Protein AF-A0A376WFD9-F1 (afdb_monomer_lite)

InterPro domains:
  IPR001360 Glycoside hydrolase family 1 [PF00232] (6-77)
  IPR001360 Glycoside hydrolase family 1 [PTHR10353] (12-77)
  IPR017853 Glycoside hydrolase superfamily [SSF51445] (10-77)

pLDDT: mean 86.76, std 11.14, range [41.41, 96.0]

Sequence (81 aa):
MGKMEPRILGKENIKDVAIDFYHRYPEDIALFAEMGFTCLRISIAWARIFPQGDEAEPNEAGLAFYERLFDEMAQAGSSRW

Structure (mmCIF, N/CA/C/O backbone):
data_AF-A0A376WFD9-F1
#
_entry.id   AF-A0A376WFD9-F1
#
loop_
_atom_site.group_PDB
_atom_site.id
_atom_site.type_symbol
_atom_site.label_atom_id
_atom_site.label_alt_id
_atom_site.label_comp_id
_atom_site.label_asym_id
_atom_site.label_entity_id
_atom_site.label_seq_id
_atom_site.pdbx_PDB_ins_code
_atom_site.Cartn_x
_atom_site.Cartn_y
_atom_site.Cartn_z
_atom_site.occupancy
_atom_site.B_iso_or_equiv
_atom_site.auth_seq_id
_atom_site.auth_comp_id
_atom_site.auth_asym_id
_atom_site.auth_ato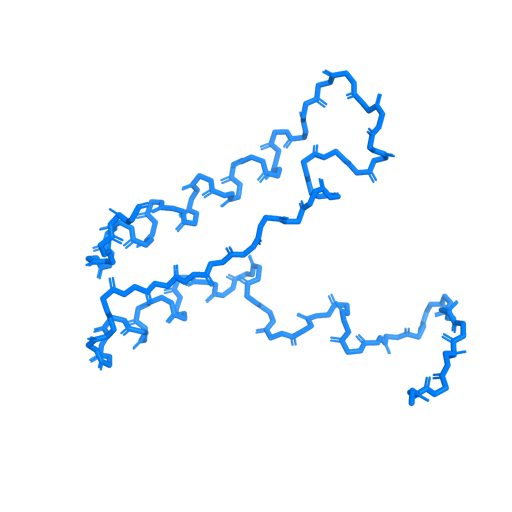m_id
_atom_site.pdbx_PDB_model_num
ATOM 1 N N . MET A 1 1 ? 25.898 -1.791 10.661 1.00 43.03 1 MET A N 1
ATOM 2 C CA . MET A 1 1 ? 25.299 -2.107 9.348 1.00 43.03 1 MET A CA 1
ATOM 3 C C . MET A 1 1 ? 25.300 -3.625 9.208 1.00 43.03 1 MET A C 1
ATOM 5 O O . MET A 1 1 ? 26.373 -4.203 9.325 1.00 43.03 1 MET A O 1
ATOM 9 N N . GLY A 1 2 ? 24.139 -4.282 9.106 1.00 70.44 2 GLY A N 1
ATOM 10 C CA . GLY A 1 2 ? 24.072 -5.748 8.980 1.00 70.44 2 GLY A CA 1
ATOM 11 C C . GLY A 1 2 ? 24.774 -6.237 7.707 1.00 70.44 2 GLY A C 1
ATOM 12 O O . GLY A 1 2 ? 24.822 -5.504 6.721 1.00 70.44 2 GLY A O 1
ATOM 13 N N . LYS A 1 3 ? 25.352 -7.444 7.734 1.00 73.19 3 LYS A N 1
ATOM 14 C CA . LYS A 1 3 ? 26.012 -8.047 6.565 1.00 73.19 3 LYS A CA 1
ATOM 15 C C . LYS A 1 3 ? 24.998 -8.180 5.420 1.00 73.19 3 LYS A C 1
ATOM 17 O O . LYS A 1 3 ? 23.910 -8.707 5.634 1.00 73.19 3 LYS A O 1
ATOM 22 N N . MET A 1 4 ? 25.337 -7.668 4.235 1.00 68.69 4 MET A N 1
ATOM 23 C CA . MET A 1 4 ? 24.506 -7.832 3.041 1.00 68.69 4 MET A CA 1
ATOM 24 C C . MET A 1 4 ? 24.787 -9.201 2.428 1.00 68.69 4 MET A C 1
ATOM 26 O O . MET A 1 4 ? 25.820 -9.395 1.794 1.00 68.69 4 MET A O 1
ATOM 30 N N . GLU A 1 5 ? 23.874 -10.141 2.642 1.00 76.00 5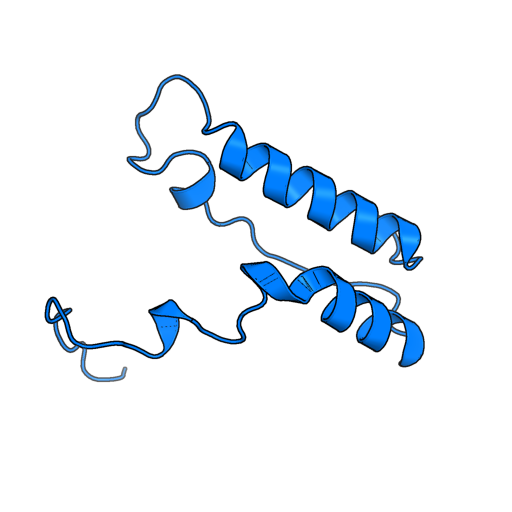 GLU A N 1
ATOM 31 C CA . GLU A 1 5 ? 23.894 -11.432 1.958 1.00 76.00 5 GLU A CA 1
ATOM 32 C C . GLU A 1 5 ? 23.251 -11.285 0.565 1.00 76.00 5 GLU A C 1
ATOM 34 O O . GLU A 1 5 ? 22.199 -10.644 0.444 1.00 76.00 5 GLU A O 1
ATOM 39 N N . PRO A 1 6 ? 23.856 -11.844 -0.498 1.00 77.19 6 PRO A N 1
ATOM 40 C CA . PRO A 1 6 ? 23.282 -11.809 -1.838 1.00 77.19 6 PRO A CA 1
ATOM 41 C C . PRO A 1 6 ? 21.965 -12.596 -1.895 1.00 77.19 6 PRO A C 1
ATOM 43 O O . PRO A 1 6 ? 21.785 -13.601 -1.204 1.00 77.19 6 PRO A O 1
ATOM 46 N N . ARG A 1 7 ? 21.031 -12.151 -2.745 1.00 74.62 7 ARG A N 1
ATOM 47 C CA . ARG A 1 7 ? 19.755 -12.850 -2.949 1.00 74.62 7 ARG A CA 1
ATOM 48 C C . ARG A 1 7 ? 20.023 -14.191 -3.637 1.00 74.62 7 ARG A C 1
ATOM 50 O O . ARG A 1 7 ? 20.485 -14.218 -4.774 1.00 74.62 7 ARG A O 1
ATOM 57 N N . ILE A 1 8 ? 19.726 -15.293 -2.950 1.00 81.50 8 ILE A N 1
ATOM 58 C CA . ILE A 1 8 ? 19.812 -16.649 -3.508 1.00 81.50 8 ILE A CA 1
ATOM 59 C C . ILE A 1 8 ? 18.449 -16.996 -4.114 1.00 81.50 8 ILE A C 1
ATOM 61 O O . ILE A 1 8 ? 17.437 -16.980 -3.412 1.00 81.50 8 ILE A O 1
ATOM 65 N N . LEU A 1 9 ? 18.416 -17.298 -5.413 1.00 73.44 9 LEU A N 1
ATOM 66 C CA . LEU A 1 9 ? 17.198 -17.716 -6.110 1.00 73.44 9 LEU A CA 1
ATOM 67 C C . LEU A 1 9 ? 16.652 -19.008 -5.472 1.00 73.44 9 LEU A C 1
ATOM 69 O O . LEU A 1 9 ? 17.398 -19.967 -5.296 1.00 73.44 9 LEU A O 1
ATOM 73 N N . GLY A 1 10 ? 15.370 -19.023 -5.096 1.00 76.88 10 GLY A N 1
ATOM 74 C CA . GLY A 1 10 ? 14.729 -20.164 -4.424 1.00 76.88 10 GLY A CA 1
ATOM 75 C C . GLY A 1 10 ? 14.866 -20.192 -2.897 1.00 76.88 10 GLY A C 1
ATOM 76 O O . GLY A 1 10 ? 14.300 -21.073 -2.258 1.00 76.88 10 GLY A O 1
ATOM 77 N N . LYS A 1 11 ? 15.573 -19.228 -2.293 1.00 78.81 11 LYS A N 1
ATOM 78 C CA . LYS A 1 11 ? 15.587 -19.033 -0.840 1.00 78.81 11 LYS A CA 1
ATOM 79 C C . LYS A 1 11 ? 14.634 -17.900 -0.476 1.00 78.81 11 LYS A C 1
ATOM 81 O O . LYS A 1 11 ? 14.927 -16.743 -0.777 1.00 78.81 11 LYS A O 1
ATOM 86 N N . GLU A 1 12 ? 13.526 -18.236 0.175 1.00 77.62 12 GLU A N 1
ATOM 87 C CA . GLU A 1 12 ? 12.593 -17.247 0.716 1.00 77.62 12 GLU A CA 1
ATOM 88 C C . GLU A 1 12 ? 13.296 -16.362 1.751 1.00 77.62 12 GLU A C 1
ATOM 90 O O . GLU A 1 12 ? 14.056 -16.824 2.607 1.00 77.62 12 GLU A O 1
ATOM 95 N N . ASN A 1 13 ? 13.056 -15.063 1.650 1.00 79.38 13 ASN A N 1
ATOM 96 C CA . ASN A 1 13 ? 13.539 -14.052 2.570 1.00 79.38 13 ASN A CA 1
ATOM 97 C C . ASN A 1 13 ? 12.353 -13.373 3.244 1.00 79.38 13 ASN A C 1
ATOM 99 O O . ASN A 1 13 ? 11.259 -13.281 2.696 1.00 79.38 13 ASN A O 1
ATOM 103 N N . ILE A 1 14 ? 12.610 -12.772 4.404 1.00 81.06 14 ILE A N 1
ATOM 104 C CA . ILE A 1 14 ? 11.597 -12.042 5.181 1.00 81.06 14 ILE A CA 1
ATOM 105 C C . ILE A 1 14 ? 10.844 -10.971 4.371 1.00 81.06 14 ILE A C 1
ATOM 107 O O . ILE A 1 14 ? 9.699 -10.655 4.670 1.00 81.06 14 ILE A O 1
ATOM 111 N N . LYS A 1 15 ? 11.477 -10.409 3.334 1.00 81.12 15 LYS A N 1
ATOM 112 C CA . LYS A 1 15 ? 10.901 -9.353 2.492 1.00 81.12 15 LYS A CA 1
ATOM 113 C C . LYS A 1 15 ? 9.955 -9.871 1.411 1.00 81.12 15 LYS A C 1
ATOM 115 O O . LYS A 1 15 ? 9.237 -9.057 0.845 1.00 81.12 15 LYS A O 1
ATOM 120 N N . ASP A 1 16 ? 9.990 -11.167 1.102 1.00 84.44 16 ASP A N 1
ATOM 121 C CA . ASP A 1 16 ? 9.174 -11.730 0.023 1.00 84.44 16 ASP A CA 1
ATOM 122 C C . ASP A 1 16 ? 7.683 -11.742 0.418 1.00 84.44 16 ASP A C 1
ATOM 124 O O . ASP A 1 16 ? 6.838 -11.420 -0.410 1.00 84.44 16 ASP A O 1
ATOM 128 N N . VAL A 1 17 ? 7.373 -11.998 1.698 1.00 86.88 17 VAL A N 1
ATOM 129 C CA . VAL A 1 17 ? 6.000 -11.947 2.250 1.00 86.88 17 VAL A CA 1
ATOM 130 C C . VAL A 1 17 ? 5.792 -10.764 3.209 1.00 86.88 17 VAL A C 1
ATOM 132 O O . VAL A 1 17 ? 4.721 -10.158 3.230 1.00 86.88 17 VAL A O 1
ATOM 135 N N . ALA A 1 18 ? 6.814 -10.375 3.982 1.00 89.94 18 ALA A N 1
ATOM 136 C CA . ALA A 1 18 ? 6.705 -9.374 5.048 1.00 89.94 18 ALA A CA 1
ATOM 137 C C . ALA A 1 18 ? 5.563 -9.702 6.039 1.00 89.94 18 ALA A C 1
ATOM 139 O O . ALA A 1 18 ? 5.546 -10.796 6.595 1.00 89.94 18 ALA A O 1
ATOM 140 N N . ILE A 1 19 ? 4.635 -8.769 6.280 1.00 91.38 19 ILE A N 1
ATOM 141 C CA . ILE A 1 19 ? 3.430 -8.985 7.108 1.00 91.38 19 ILE A CA 1
ATOM 142 C C . ILE A 1 19 ? 2.200 -9.396 6.280 1.00 91.38 19 ILE A C 1
ATOM 144 O O . ILE A 1 19 ? 1.096 -9.422 6.803 1.00 91.38 19 ILE A O 1
ATOM 148 N N . ASP A 1 20 ? 2.380 -9.675 4.986 1.00 92.62 20 ASP A N 1
ATOM 149 C CA . ASP A 1 20 ? 1.304 -9.997 4.041 1.00 92.62 20 ASP A CA 1
ATOM 150 C C . ASP A 1 20 ? 0.230 -8.899 3.859 1.00 92.62 20 ASP A C 1
ATOM 152 O O . ASP A 1 20 ? -0.900 -9.144 3.435 1.00 92.62 20 ASP A O 1
ATOM 156 N N . PHE A 1 21 ? 0.608 -7.639 4.097 1.00 93.31 21 PHE A N 1
ATOM 157 C CA . PHE A 1 21 ? -0.279 -6.478 3.929 1.00 93.31 21 PHE A CA 1
ATOM 158 C C . PHE A 1 21 ? -0.852 -6.362 2.508 1.00 93.31 21 PHE A C 1
ATOM 160 O O . PHE A 1 21 ? -1.911 -5.790 2.297 1.00 93.31 21 PHE A O 1
ATOM 167 N N . TYR A 1 22 ? -0.163 -6.907 1.502 1.00 92.75 22 TYR A N 1
ATOM 168 C CA . TYR A 1 22 ? -0.638 -6.842 0.121 1.00 92.75 22 TYR A CA 1
ATOM 169 C C . TYR A 1 22 ? -1.964 -7.588 -0.093 1.00 92.75 22 TYR A C 1
ATOM 171 O O . TYR A 1 22 ? -2.749 -7.186 -0.947 1.00 92.75 22 TYR A O 1
ATOM 179 N N . HIS A 1 23 ? -2.231 -8.637 0.685 1.00 93.69 23 HIS A N 1
ATOM 180 C CA . HIS A 1 23 ? -3.470 -9.408 0.578 1.00 93.69 23 HIS A CA 1
ATOM 181 C C . HIS A 1 23 ? -4.439 -9.125 1.728 1.00 93.69 23 HIS A C 1
ATOM 183 O O . HIS A 1 23 ? -5.643 -9.249 1.533 1.00 93.69 23 HIS A O 1
ATOM 189 N N . ARG A 1 24 ? -3.919 -8.730 2.897 1.00 94.75 24 ARG A N 1
ATOM 190 C CA . ARG A 1 24 ? -4.673 -8.633 4.158 1.00 94.75 24 ARG A CA 1
ATOM 191 C C . ARG A 1 24 ? -4.914 -7.206 4.657 1.00 94.75 24 ARG A C 1
ATOM 193 O O . ARG A 1 24 ? -5.297 -6.998 5.807 1.00 94.75 24 ARG A O 1
ATOM 200 N N . TYR A 1 25 ? -4.665 -6.206 3.809 1.00 94.31 25 TYR A N 1
ATOM 201 C CA . TYR A 1 25 ? -4.882 -4.811 4.189 1.00 94.31 25 TYR A CA 1
ATOM 202 C C . TYR A 1 25 ? -6.316 -4.499 4.659 1.00 94.31 25 TYR A C 1
ATOM 204 O O . TYR A 1 25 ? -6.420 -3.653 5.546 1.00 94.31 25 TYR A O 1
ATOM 212 N N . PRO A 1 26 ? -7.406 -5.121 4.152 1.00 94.06 26 PRO A N 1
ATOM 213 C CA . PRO A 1 26 ? -8.746 -4.804 4.643 1.00 94.06 26 PRO A CA 1
ATOM 214 C C . PRO A 1 26 ? -8.933 -5.185 6.112 1.00 94.06 26 PRO A C 1
ATOM 216 O O . PRO A 1 26 ? -9.423 -4.383 6.905 1.00 94.06 26 PRO A O 1
ATOM 219 N N . GLU A 1 27 ? -8.475 -6.375 6.509 1.00 94.88 27 GLU A N 1
ATOM 220 C CA . GLU A 1 27 ? -8.556 -6.819 7.900 1.00 94.88 27 GLU A CA 1
ATOM 221 C C . GLU A 1 27 ? -7.673 -5.967 8.815 1.00 94.88 27 GLU A C 1
ATOM 223 O O . GLU A 1 27 ? -8.098 -5.587 9.907 1.00 94.88 27 GLU A O 1
ATOM 228 N N . ASP A 1 28 ? -6.464 -5.629 8.363 1.00 93.81 28 ASP A N 1
ATOM 229 C CA . ASP A 1 28 ? -5.549 -4.785 9.132 1.00 93.81 28 ASP A CA 1
ATOM 230 C C . ASP A 1 28 ? -6.134 -3.375 9.339 1.00 93.81 28 ASP A C 1
ATOM 232 O O . ASP A 1 28 ? -6.084 -2.839 10.447 1.00 93.81 28 ASP A O 1
ATOM 236 N N . ILE A 1 29 ? -6.743 -2.782 8.304 1.00 93.19 29 ILE A N 1
ATOM 237 C CA . ILE A 1 29 ? -7.409 -1.472 8.381 1.00 93.19 29 ILE A CA 1
ATOM 238 C C . ILE A 1 29 ? -8.610 -1.512 9.329 1.00 93.19 29 ILE A C 1
ATOM 240 O O . ILE A 1 29 ? -8.762 -0.601 10.145 1.00 93.19 29 ILE A O 1
ATOM 244 N N . ALA A 1 30 ? -9.432 -2.562 9.267 1.00 92.62 30 ALA A N 1
ATOM 245 C CA . ALA A 1 30 ? -10.568 -2.723 10.169 1.00 92.62 30 ALA A CA 1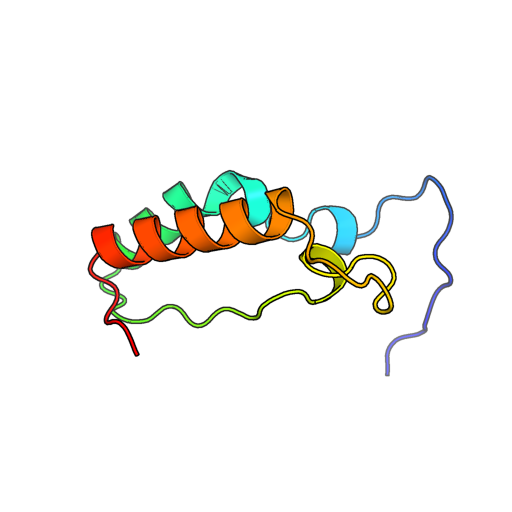
ATOM 246 C C . ALA A 1 30 ? -10.119 -2.793 11.638 1.00 9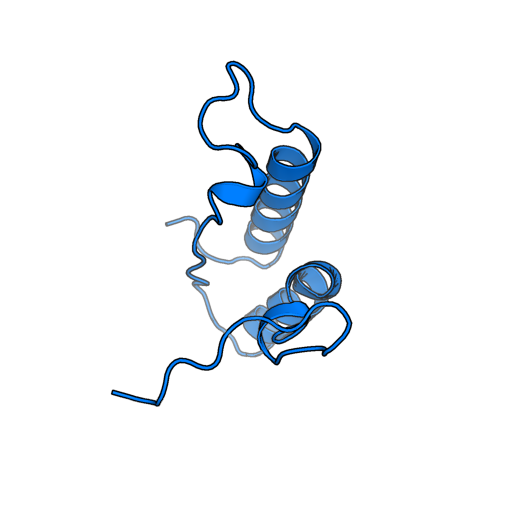2.62 30 ALA A C 1
ATOM 248 O O . ALA A 1 30 ? -10.688 -2.114 12.494 1.00 92.62 30 ALA A O 1
ATOM 249 N N . LEU A 1 31 ? -9.047 -3.539 11.921 1.00 93.25 31 LEU A N 1
ATOM 250 C CA . LEU A 1 31 ? -8.452 -3.601 13.257 1.00 93.25 31 LEU A CA 1
ATOM 251 C C . LEU A 1 31 ? -7.900 -2.238 13.698 1.00 93.25 31 LEU A C 1
ATOM 253 O O . LEU A 1 31 ? -8.078 -1.844 14.852 1.00 93.25 31 LEU A O 1
ATOM 257 N N . PHE A 1 32 ? -7.255 -1.485 12.800 1.00 90.56 32 PHE A N 1
ATOM 258 C CA . PHE A 1 32 ? -6.789 -0.132 13.118 1.00 90.56 32 PHE A CA 1
ATOM 259 C C . PHE A 1 32 ? -7.942 0.814 13.463 1.00 90.56 32 PHE A C 1
ATOM 261 O O . PHE A 1 32 ? -7.830 1.586 14.419 1.00 90.56 32 PHE A O 1
ATOM 268 N N . ALA A 1 33 ? -9.057 0.720 12.741 1.00 90.12 33 ALA A N 1
ATOM 269 C CA . ALA A 1 33 ? -10.255 1.491 13.040 1.00 90.12 33 ALA A CA 1
ATOM 270 C C . ALA A 1 33 ? -10.877 1.096 14.391 1.00 90.12 33 ALA A C 1
ATOM 272 O O . ALA A 1 33 ? -11.226 1.977 15.175 1.00 90.12 33 ALA A O 1
ATOM 273 N N . GLU A 1 34 ? -10.946 -0.202 14.715 1.00 91.19 34 GLU A N 1
ATOM 274 C CA . GLU A 1 34 ? -11.454 -0.695 16.008 1.00 91.19 34 GLU A CA 1
ATOM 275 C C . GLU A 1 34 ? -10.621 -0.180 17.193 1.00 91.19 34 GLU A C 1
ATOM 277 O O . GLU A 1 34 ? -11.162 0.197 18.232 1.00 91.19 34 GLU A O 1
ATOM 282 N N . MET A 1 35 ? -9.301 -0.088 17.022 1.00 90.81 35 MET A N 1
ATOM 283 C CA . MET A 1 35 ? -8.394 0.469 18.030 1.00 90.81 35 MET A CA 1
ATOM 284 C C . MET A 1 35 ? -8.485 2.001 18.167 1.00 90.81 35 MET A C 1
ATOM 286 O O . MET A 1 35 ? -7.844 2.574 19.050 1.00 90.81 35 MET A O 1
ATOM 290 N N . GLY A 1 36 ? -9.272 2.676 17.321 1.00 88.38 36 GLY A N 1
ATOM 291 C CA . GLY A 1 36 ? -9.475 4.125 17.356 1.00 88.38 36 GLY A CA 1
ATOM 292 C C . GLY A 1 36 ? -8.374 4.935 16.669 1.00 88.38 36 GLY A C 1
ATOM 293 O O . GLY A 1 36 ? -8.237 6.132 16.940 1.00 88.38 36 GLY A O 1
ATOM 294 N N . PHE A 1 37 ? -7.571 4.321 15.793 1.00 87.06 37 PHE A N 1
ATOM 295 C CA . PHE A 1 37 ? -6.615 5.072 14.982 1.00 87.06 37 PHE A CA 1
ATOM 296 C C . PHE A 1 37 ? -7.342 5.867 13.898 1.00 87.06 37 PHE A C 1
ATOM 298 O O . PHE A 1 37 ? -8.201 5.353 13.191 1.00 87.06 37 PHE A O 1
ATOM 305 N N . THR A 1 38 ? -6.959 7.130 13.738 1.00 84.19 38 THR A N 1
ATOM 306 C CA . THR A 1 38 ? -7.564 8.039 12.753 1.00 84.19 38 THR A CA 1
ATOM 307 C C . THR A 1 38 ? -6.700 8.238 11.513 1.00 84.19 38 THR A C 1
ATOM 309 O O . THR A 1 38 ? -7.153 8.832 10.543 1.00 84.19 38 THR A O 1
ATOM 312 N N . CYS A 1 39 ? -5.449 7.774 11.522 1.00 87.12 39 CYS A N 1
ATOM 313 C CA . CYS A 1 39 ? -4.505 7.968 10.428 1.00 87.12 39 CYS A CA 1
ATOM 314 C C . CYS A 1 39 ? -3.626 6.732 10.241 1.00 87.12 39 CYS A C 1
ATOM 316 O O . CYS A 1 39 ? -2.992 6.268 11.191 1.00 87.12 39 CYS A O 1
ATOM 318 N N . LEU A 1 40 ? -3.540 6.259 8.997 1.00 88.62 40 LEU A N 1
ATOM 319 C CA . LEU A 1 40 ? -2.611 5.224 8.565 1.00 88.62 40 LEU A CA 1
ATOM 320 C C . LEU A 1 40 ? -1.709 5.793 7.465 1.00 88.62 40 LEU A C 1
ATOM 322 O O . LEU A 1 40 ? -2.167 6.155 6.384 1.00 88.62 40 LEU A O 1
ATOM 326 N N . ARG A 1 41 ? -0.403 5.875 7.737 1.00 90.94 41 ARG A N 1
ATOM 327 C CA . ARG A 1 41 ? 0.591 6.358 6.771 1.00 90.94 41 ARG A CA 1
ATOM 328 C C . ARG A 1 41 ? 1.262 5.180 6.078 1.00 90.94 41 ARG A C 1
ATOM 330 O O . ARG A 1 41 ? 1.966 4.402 6.717 1.00 90.94 41 ARG A O 1
ATOM 337 N N . ILE A 1 42 ? 1.117 5.113 4.759 1.00 91.19 42 ILE A N 1
ATOM 338 C CA . ILE A 1 42 ? 1.734 4.093 3.905 1.00 91.19 42 ILE A CA 1
ATOM 339 C C . ILE A 1 42 ? 2.750 4.709 2.939 1.00 91.19 42 ILE A C 1
ATOM 341 O O . ILE A 1 42 ? 2.784 5.922 2.725 1.00 91.19 42 ILE A O 1
ATOM 345 N N . SER A 1 43 ? 3.599 3.865 2.360 1.00 93.38 43 SER A N 1
ATOM 346 C CA . SER A 1 43 ? 4.532 4.244 1.297 1.00 93.38 43 SER A CA 1
ATOM 347 C C . SER A 1 43 ? 4.158 3.515 0.012 1.00 93.38 43 SER A C 1
ATOM 349 O O . SER A 1 43 ? 3.849 2.325 0.042 1.00 93.38 43 SER A O 1
ATOM 351 N N . ILE A 1 44 ? 4.231 4.214 -1.119 1.00 92.69 44 ILE A N 1
ATOM 352 C CA . ILE A 1 44 ? 3.987 3.632 -2.440 1.00 92.69 44 ILE A CA 1
ATOM 353 C C . ILE A 1 44 ? 5.279 2.975 -2.932 1.00 92.69 44 ILE A C 1
ATOM 355 O O . ILE A 1 44 ? 6.324 3.615 -3.044 1.00 92.69 44 ILE A O 1
ATOM 359 N N . ALA A 1 45 ? 5.212 1.683 -3.233 1.00 93.69 45 ALA A N 1
ATOM 360 C CA . ALA A 1 45 ? 6.291 0.955 -3.881 1.00 93.69 45 ALA A CA 1
ATOM 361 C C . ALA A 1 45 ? 6.325 1.282 -5.382 1.00 93.69 45 ALA A C 1
ATOM 363 O O . ALA A 1 45 ? 5.467 0.817 -6.132 1.00 93.69 45 ALA A O 1
ATOM 364 N N . TRP A 1 46 ? 7.341 2.040 -5.813 1.00 92.62 46 TRP A N 1
ATOM 365 C CA . TRP A 1 46 ? 7.521 2.450 -7.214 1.00 92.62 46 TRP A CA 1
ATOM 366 C C . TRP A 1 46 ? 7.549 1.262 -8.179 1.00 92.62 46 TRP A C 1
ATOM 368 O O . TRP A 1 46 ? 6.821 1.264 -9.162 1.00 92.62 46 TRP A O 1
ATOM 378 N N . ALA A 1 47 ? 8.263 0.193 -7.817 1.00 91.88 47 ALA A N 1
ATOM 379 C CA . ALA A 1 47 ? 8.358 -1.042 -8.601 1.00 91.88 47 ALA A CA 1
ATOM 380 C C . ALA A 1 47 ? 7.017 -1.785 -8.803 1.00 91.88 47 ALA A C 1
ATOM 382 O O . ALA A 1 47 ? 6.963 -2.763 -9.539 1.00 91.88 47 ALA A O 1
ATOM 383 N N . ARG A 1 48 ? 5.924 -1.374 -8.142 1.00 92.38 48 ARG A N 1
ATOM 384 C CA . ARG A 1 48 ? 4.578 -1.896 -8.442 1.00 92.38 48 ARG A CA 1
ATOM 385 C C . ARG A 1 48 ? 3.907 -1.142 -9.587 1.00 92.38 48 ARG A C 1
ATOM 387 O O . ARG A 1 48 ? 3.107 -1.743 -10.296 1.00 92.38 48 ARG A O 1
ATOM 394 N N . ILE A 1 49 ? 4.217 0.147 -9.730 1.00 92.81 49 ILE A N 1
ATOM 395 C CA . ILE A 1 49 ? 3.670 1.036 -10.761 1.00 92.81 49 ILE A CA 1
ATOM 396 C C . ILE A 1 49 ? 4.559 0.989 -12.007 1.00 92.81 49 ILE A C 1
ATOM 398 O O . ILE A 1 49 ? 4.050 0.784 -13.095 1.00 92.81 49 ILE A O 1
ATOM 402 N N . PHE A 1 50 ? 5.876 1.089 -11.839 1.00 93.38 50 PHE A N 1
ATOM 403 C CA . PHE A 1 50 ? 6.873 0.980 -12.906 1.00 93.38 50 PHE A CA 1
ATOM 404 C C . PHE A 1 50 ? 7.883 -0.105 -12.520 1.00 93.38 50 PHE A C 1
ATOM 406 O O . PHE A 1 50 ? 8.863 0.194 -11.827 1.00 93.38 50 PHE A O 1
ATOM 413 N N . PRO A 1 51 ? 7.609 -1.383 -12.838 1.00 90.94 51 PRO A N 1
ATOM 414 C CA . PRO A 1 51 ? 8.456 -2.496 -12.416 1.00 90.94 51 PRO A CA 1
ATOM 415 C C . PRO A 1 51 ? 9.917 -2.382 -12.864 1.00 90.94 51 PRO A C 1
ATOM 417 O O . PRO A 1 51 ? 10.816 -2.709 -12.085 1.00 90.94 51 PRO A O 1
ATOM 420 N N . GLN A 1 52 ? 10.153 -1.861 -14.068 1.00 90.50 52 GLN A N 1
ATOM 421 C CA . GLN A 1 52 ? 11.481 -1.641 -14.637 1.00 90.50 52 GLN A CA 1
ATOM 422 C C . GLN A 1 52 ? 11.940 -0.193 -14.427 1.00 90.50 52 GLN A C 1
ATOM 424 O O . GLN A 1 52 ? 13.140 0.076 -14.384 1.00 90.50 52 GLN A O 1
A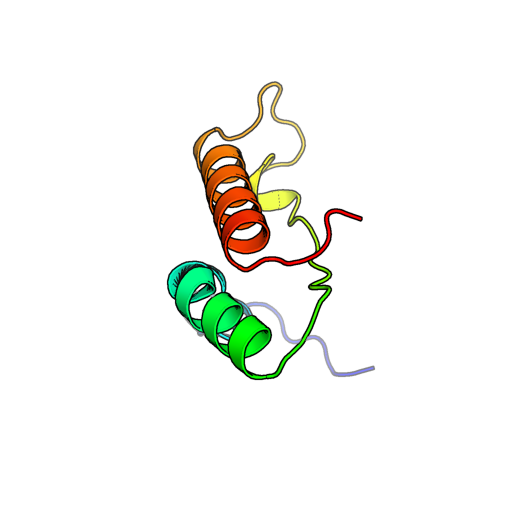TOM 429 N N . GLY A 1 53 ? 10.999 0.724 -14.183 1.00 88.06 53 GLY A N 1
ATOM 430 C CA . GLY A 1 53 ? 11.260 2.116 -13.822 1.00 88.06 53 GLY A CA 1
ATOM 431 C C . GLY A 1 53 ? 11.398 3.051 -15.022 1.00 88.06 53 GLY A C 1
ATOM 432 O O . GLY A 1 53 ? 11.463 4.263 -14.825 1.00 88.06 53 GLY A O 1
ATOM 433 N N . ASP A 1 54 ? 11.432 2.501 -16.232 1.00 88.75 54 ASP A N 1
ATOM 434 C CA . ASP A 1 54 ? 11.563 3.190 -17.514 1.00 88.75 54 ASP A CA 1
ATOM 435 C C . ASP A 1 54 ? 10.359 2.957 -18.442 1.00 88.75 54 ASP A C 1
ATOM 437 O O . ASP A 1 54 ? 10.369 3.407 -19.590 1.00 88.75 54 ASP A O 1
ATOM 441 N N . GLU A 1 55 ? 9.309 2.279 -17.962 1.00 92.00 55 GLU A N 1
ATOM 442 C CA . GLU A 1 55 ? 8.097 2.090 -18.750 1.00 92.00 55 GLU A CA 1
ATOM 443 C C . GLU A 1 55 ? 7.388 3.425 -19.018 1.00 92.00 55 GLU A C 1
ATOM 445 O O . GLU A 1 55 ? 7.302 4.300 -18.157 1.00 92.00 55 GLU A O 1
ATOM 450 N N . ALA A 1 56 ? 6.855 3.579 -20.234 1.00 90.88 56 ALA A N 1
ATOM 451 C CA . ALA A 1 56 ? 6.139 4.789 -20.637 1.00 90.88 56 ALA A CA 1
ATOM 452 C C . ALA A 1 56 ? 4.763 4.916 -19.963 1.00 90.88 56 ALA A C 1
ATOM 454 O O . ALA A 1 56 ? 4.284 6.026 -19.737 1.00 90.88 56 ALA A O 1
ATOM 455 N N . GLU A 1 57 ? 4.141 3.780 -19.644 1.00 93.69 57 GLU A N 1
ATOM 456 C CA . GLU A 1 57 ? 2.828 3.700 -19.014 1.00 93.69 57 GLU A CA 1
ATOM 457 C C . GLU A 1 57 ? 2.919 2.929 -17.692 1.00 93.69 57 GLU A C 1
ATOM 459 O O . GLU A 1 57 ? 3.704 1.980 -17.583 1.00 93.69 57 GLU A O 1
ATOM 464 N N . PRO A 1 58 ? 2.138 3.329 -16.675 1.00 93.81 58 PRO A N 1
ATOM 465 C CA . PRO A 1 58 ? 2.104 2.633 -15.401 1.00 93.81 58 PRO A CA 1
ATOM 466 C C . PRO A 1 58 ? 1.426 1.262 -15.524 1.00 93.81 58 PRO A C 1
ATOM 468 O O . PRO A 1 58 ? 0.540 1.032 -16.342 1.00 93.81 58 PRO A O 1
ATOM 471 N N . ASN A 1 59 ? 1.792 0.347 -14.634 1.00 93.94 59 ASN A N 1
ATOM 472 C CA . ASN A 1 59 ? 1.109 -0.924 -14.460 1.00 93.94 59 ASN A CA 1
ATOM 473 C C . ASN A 1 59 ? -0.267 -0.715 -13.806 1.00 93.94 59 ASN A C 1
ATOM 475 O O . ASN A 1 59 ? -0.366 -0.493 -12.594 1.00 93.94 59 ASN A O 1
ATOM 479 N N . GLU A 1 60 ? -1.323 -0.879 -14.599 1.00 95.31 60 GLU A N 1
ATOM 480 C CA . GLU A 1 60 ? -2.724 -0.759 -14.176 1.00 95.31 60 GLU A CA 1
ATOM 481 C C . GLU A 1 60 ? -3.081 -1.645 -12.975 1.00 95.31 60 GLU A C 1
ATOM 483 O O . GLU A 1 60 ? -3.799 -1.220 -12.073 1.00 95.31 60 GLU A O 1
ATOM 488 N N . ALA A 1 61 ? -2.530 -2.860 -12.884 1.00 95.00 61 ALA A N 1
ATOM 489 C CA . ALA A 1 61 ? -2.786 -3.728 -11.732 1.00 95.00 61 ALA A CA 1
ATOM 490 C C . ALA A 1 61 ? -2.207 -3.144 -10.430 1.00 95.00 61 ALA A C 1
ATOM 492 O O . ALA A 1 61 ? -2.790 -3.303 -9.354 1.00 95.00 61 ALA A O 1
ATOM 493 N N . GLY A 1 62 ? -1.065 -2.456 -10.533 1.00 93.88 62 GLY A N 1
ATOM 494 C CA . GLY A 1 62 ? -0.451 -1.735 -9.426 1.00 93.88 62 GLY A CA 1
ATOM 495 C C . GLY A 1 62 ? -1.296 -0.540 -8.995 1.00 93.88 62 GLY A C 1
ATOM 496 O O . GLY A 1 62 ? -1.516 -0.359 -7.800 1.00 93.88 62 GLY A O 1
ATOM 497 N N . LEU A 1 63 ? -1.814 0.232 -9.954 1.00 95.25 63 LEU A N 1
ATOM 498 C CA . LEU A 1 63 ? -2.712 1.359 -9.683 1.00 95.25 63 LEU A CA 1
ATOM 499 C C . LEU A 1 63 ? -4.014 0.900 -9.019 1.00 95.25 63 LEU A C 1
ATOM 501 O O . LEU A 1 63 ? -4.360 1.403 -7.950 1.00 95.25 63 LEU A O 1
ATOM 505 N N . ALA A 1 64 ? -4.663 -0.123 -9.576 1.00 96.00 64 ALA A N 1
ATOM 506 C CA . ALA A 1 64 ? -5.907 -0.676 -9.050 1.00 96.00 64 ALA A CA 1
ATOM 507 C C . ALA A 1 64 ? -5.759 -1.215 -7.615 1.00 96.00 64 ALA A C 1
ATOM 509 O O . ALA A 1 64 ? -6.714 -1.200 -6.841 1.00 96.00 64 ALA A O 1
ATOM 510 N N . PHE A 1 65 ? -4.575 -1.710 -7.234 1.00 95.25 65 PHE A N 1
ATOM 511 C CA . PHE A 1 65 ? -4.304 -2.085 -5.844 1.00 95.25 65 PHE A CA 1
ATOM 512 C C . PHE A 1 65 ? -4.370 -0.876 -4.903 1.00 95.25 65 PHE A C 1
ATOM 514 O O . PHE A 1 65 ? -5.045 -0.944 -3.878 1.00 95.25 65 PHE A O 1
ATOM 521 N N . TYR A 1 66 ? -3.691 0.223 -5.245 1.00 95.38 66 TYR A N 1
ATOM 522 C CA . TYR A 1 66 ? -3.688 1.415 -4.397 1.00 95.38 66 TYR A CA 1
ATOM 523 C C . TYR A 1 66 ? -5.053 2.098 -4.356 1.00 95.38 66 TYR A C 1
ATOM 525 O O . TYR A 1 66 ? -5.431 2.583 -3.298 1.00 95.38 66 TYR A O 1
ATOM 533 N N . GLU A 1 67 ? -5.804 2.088 -5.457 1.00 95.00 67 GLU A N 1
ATOM 534 C CA . GLU A 1 67 ? -7.184 2.584 -5.488 1.00 95.00 67 GLU A CA 1
ATOM 535 C C . GLU A 1 67 ? -8.052 1.861 -4.448 1.00 95.00 67 GLU A C 1
ATOM 537 O O . GLU A 1 67 ? -8.559 2.498 -3.526 1.00 95.00 67 GLU A O 1
ATOM 542 N N . ARG A 1 68 ? -8.086 0.520 -4.483 1.00 95.50 68 ARG A N 1
ATOM 543 C CA . ARG A 1 68 ? -8.828 -0.273 -3.488 1.00 95.50 68 ARG A CA 1
ATOM 544 C C . ARG A 1 68 ? -8.329 -0.063 -2.057 1.00 95.50 68 ARG A C 1
ATOM 546 O O . ARG A 1 68 ? -9.123 -0.086 -1.124 1.00 95.50 68 ARG A O 1
ATOM 553 N N . LEU A 1 69 ? -7.022 0.116 -1.867 1.00 94.31 69 LEU A N 1
ATOM 554 C CA . LEU A 1 69 ? -6.436 0.378 -0.551 1.00 94.31 69 LEU A CA 1
ATOM 555 C C . LEU A 1 69 ? -6.884 1.735 0.014 1.00 94.31 69 LEU A C 1
ATOM 557 O O . LEU A 1 69 ? -7.199 1.835 1.199 1.00 94.31 69 LEU A O 1
ATOM 561 N N . PHE A 1 70 ? -6.912 2.780 -0.815 1.00 93.38 70 PHE A N 1
ATOM 562 C CA . PHE A 1 70 ? -7.381 4.103 -0.406 1.00 93.38 70 PHE A CA 1
ATOM 563 C C . PHE A 1 70 ? -8.887 4.117 -0.139 1.00 93.38 70 PHE A C 1
ATOM 565 O O . PHE A 1 70 ? -9.307 4.731 0.843 1.00 93.38 70 PHE A O 1
ATOM 572 N N . ASP A 1 71 ? -9.673 3.405 -0.947 1.00 93.50 71 ASP A N 1
ATOM 573 C CA . ASP A 1 71 ? -11.113 3.249 -0.732 1.00 93.50 71 ASP A CA 1
ATOM 574 C C . ASP A 1 71 ? -11.415 2.564 0.603 1.00 93.50 71 ASP A C 1
ATOM 576 O O . ASP A 1 71 ? -12.290 3.012 1.343 1.00 93.50 71 ASP A O 1
ATOM 580 N N . GLU A 1 72 ? -10.663 1.517 0.948 1.00 93.44 72 GLU A N 1
ATOM 581 C CA . GLU A 1 72 ? -10.808 0.808 2.221 1.00 93.44 72 GLU A CA 1
ATOM 582 C C . GLU A 1 72 ? -10.470 1.714 3.416 1.00 93.44 72 GLU A C 1
ATOM 584 O O . GLU A 1 72 ? -11.226 1.799 4.384 1.00 93.44 72 GLU A O 1
ATOM 589 N N . MET A 1 73 ? -9.372 2.476 3.334 1.00 91.31 73 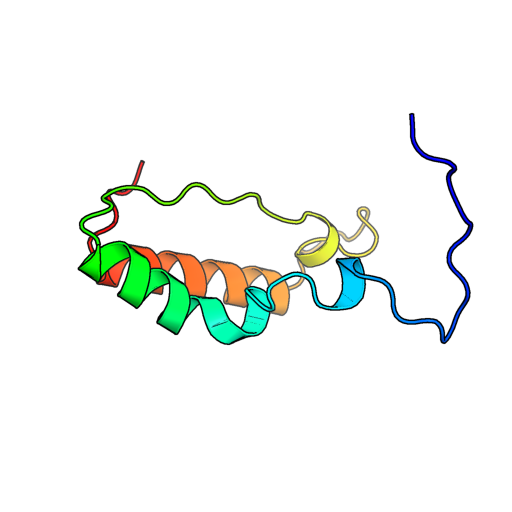MET A N 1
ATOM 590 C CA . MET A 1 73 ? -9.010 3.443 4.380 1.00 91.31 73 MET A CA 1
ATOM 591 C C . MET A 1 73 ? -10.068 4.542 4.543 1.00 91.31 73 MET A C 1
ATOM 593 O O . MET A 1 73 ? -10.376 4.938 5.671 1.00 91.31 73 MET A O 1
ATOM 597 N N . ALA A 1 74 ? -10.635 5.030 3.437 1.00 89.69 74 ALA A N 1
ATOM 598 C CA . ALA A 1 74 ? -11.692 6.034 3.464 1.00 89.69 74 ALA A CA 1
ATOM 599 C C . ALA A 1 74 ? -12.979 5.491 4.108 1.00 89.69 74 ALA A C 1
ATOM 601 O O . ALA A 1 74 ? -13.601 6.188 4.912 1.00 89.69 74 ALA A O 1
ATOM 602 N N . GLN A 1 75 ? -13.352 4.244 3.807 1.00 89.50 75 GLN A N 1
ATOM 603 C CA . GLN A 1 75 ? -14.501 3.568 4.419 1.00 89.50 75 GLN A CA 1
ATOM 604 C C . GLN A 1 75 ? -14.318 3.356 5.925 1.00 89.50 75 GLN A C 1
ATOM 606 O O . GLN A 1 75 ? -15.255 3.560 6.694 1.00 89.50 75 GLN A O 1
ATOM 611 N N . ALA A 1 76 ? -13.102 3.024 6.358 1.00 87.31 76 ALA A N 1
ATOM 612 C CA . ALA A 1 76 ? -12.759 2.821 7.762 1.00 87.31 76 ALA A CA 1
ATOM 613 C C . ALA A 1 76 ? -12.699 4.119 8.594 1.00 87.31 76 ALA A C 1
ATOM 615 O O . ALA A 1 76 ? -12.391 4.084 9.784 1.00 87.31 76 ALA A O 1
ATOM 616 N N . GLY A 1 77 ? -12.976 5.279 7.989 1.00 79.62 77 GLY A N 1
ATOM 617 C CA . GLY A 1 77 ? -12.972 6.566 8.681 1.00 79.62 77 GLY A CA 1
ATOM 618 C C . GLY A 1 77 ? -11.572 7.109 8.973 1.00 79.62 77 GLY A C 1
ATOM 619 O O . GLY A 1 77 ? -11.438 8.037 9.775 1.00 79.62 77 GLY A O 1
ATOM 620 N N . SER A 1 78 ? -10.530 6.575 8.321 1.00 72.38 78 SER A N 1
ATOM 621 C CA . SER A 1 78 ? -9.205 7.191 8.379 1.00 72.38 78 SER A CA 1
ATOM 622 C C . SER A 1 78 ? -9.277 8.574 7.732 1.00 72.38 78 SER A C 1
ATOM 624 O O . SER A 1 78 ? -9.725 8.728 6.595 1.00 72.38 78 SER A O 1
ATOM 626 N N . SER A 1 79 ? -8.847 9.604 8.461 1.00 57.94 79 SER A N 1
ATOM 627 C CA . SER A 1 79 ? -8.800 10.969 7.952 1.00 57.94 79 SER A CA 1
ATOM 628 C C . SER A 1 79 ? -7.901 11.005 6.720 1.00 57.94 79 SER A C 1
ATOM 630 O O . SER A 1 79 ? -6.727 10.632 6.799 1.00 57.94 79 SER A O 1
ATOM 632 N N . ARG A 1 80 ? -8.459 11.466 5.597 1.00 52.44 80 ARG A N 1
ATOM 633 C CA . ARG A 1 80 ? -7.715 11.811 4.387 1.00 52.44 80 ARG A CA 1
ATOM 634 C C . ARG A 1 80 ? -6.782 12.966 4.744 1.00 52.44 80 ARG A C 1
ATOM 636 O O . ARG A 1 80 ? -7.229 14.110 4.786 1.00 52.44 80 ARG A O 1
ATOM 643 N N . TRP A 1 81 ? -5.538 12.658 5.090 1.00 41.41 81 TRP A N 1
ATOM 644 C CA . TRP A 1 81 ? -4.482 13.662 5.040 1.00 41.41 81 TRP A CA 1
ATOM 645 C C . TRP A 1 81 ? -4.179 13.970 3.578 1.00 41.41 81 TRP A C 1
ATOM 647 O O . TRP A 1 81 ? -4.055 13.002 2.791 1.00 41.41 81 TRP A O 1
#

Organism: Escherichia coli (NCBI:txid562)

Secondary structure (DSSP, 8-state):
--------TT---HHHHTT-HHHHHHHHHHHHHHTT---------HHHHSSSS--SS--HHHHHHHHHHHHHHHHTT----

Radius of gyration: 15.88 Å; chains: 1; bounding box: 40×34×39 Å

Foldseek 3Di:
DDDDDDDDPPDDDCVVCPVVCLPCVLVVLLVCLVVVNQADDDDQDVCLQVVPNPDPGTDPVSVVSVVVNVVSNVVSNRDDD